Protein AF-A0A2L2Z0P5-F1 (afdb_monomer_lite)

Organism: Parasteatoda tepidariorum (NCBI:txid114398)

Sequence (77 aa):
GTLLSSPFEGYISDKYGRKPVIVGCNILALFSSVICAFSTSFLMFSITRFFIAVGASGAFNSAFVLLMEVASPSHRS

pLDDT: mean 72.06, std 9.96, range [42.78, 85.88]

InterPro domains:
  IPR011701 Major facilitator superfamily [PF07690] (2-77)
  IPR020846 Major facilitator superfamily domain [PS50850] (1-77)
  IPR036259 MFS transporter superfamily [G3DSA:1.20.1250.20] (1-77)
  IPR036259 MFS transporter superfamily [SSF103473] (1-76)

Foldseek 3Di:
DQVVLVVVLVVCCVPPPLPVSLVVLVVQLVVLVVQCVVDPDPVSVVVSVVSNVSSVSSNVVSVVVVVCVVVVVVPPD

Radius of gyration: 14.85 Å; chains: 1; bounding box: 34×20×46 Å

Structure (mmCIF, N/CA/C/O backbone):
data_AF-A0A2L2Z0P5-F1
#
_entry.id   AF-A0A2L2Z0P5-F1
#
loop_
_atom_site.group_PDB
_atom_site.id
_atom_site.type_symbol
_atom_site.label_atom_id
_atom_site.label_alt_id
_atom_site.label_comp_id
_atom_site.label_asym_id
_atom_site.label_entity_id
_atom_site.label_seq_id
_atom_site.pdbx_PDB_ins_code
_atom_site.Cartn_x
_atom_site.Cartn_y
_atom_site.Cartn_z
_atom_site.occupancy
_atom_site.B_iso_or_equiv
_atom_site.auth_seq_id
_atom_site.auth_comp_id
_atom_site.auth_asym_id
_atom_site.auth_atom_id
_atom_site.pdbx_PDB_model_num
ATOM 1 N N . GLY A 1 1 ? -0.249 9.755 8.577 1.00 57.84 1 GLY A N 1
ATOM 2 C CA . GLY A 1 1 ? -0.432 8.672 7.597 1.00 57.84 1 GLY A CA 1
ATOM 3 C C . GLY A 1 1 ? 0.532 8.860 6.470 1.00 57.84 1 GLY A C 1
ATOM 4 O O . GLY A 1 1 ? 1.598 8.268 6.472 1.00 57.84 1 GLY A O 1
ATOM 5 N N . THR A 1 2 ? 0.183 9.782 5.586 1.00 59.34 2 THR A N 1
ATOM 6 C CA . THR A 1 2 ? 0.894 10.125 4.349 1.00 59.34 2 THR A CA 1
ATOM 7 C C . THR A 1 2 ? 2.382 10.458 4.515 1.00 59.34 2 THR A C 1
ATOM 9 O O . THR A 1 2 ? 3.181 10.045 3.692 1.00 59.34 2 THR A O 1
ATOM 12 N N . LEU A 1 3 ? 2.799 11.115 5.604 1.00 63.31 3 LEU A N 1
ATOM 13 C CA . LEU A 1 3 ? 4.221 11.441 5.823 1.00 63.31 3 LEU A CA 1
ATOM 14 C C . LEU A 1 3 ? 5.126 10.213 6.036 1.00 63.31 3 LEU A C 1
ATOM 16 O O . LEU A 1 3 ? 6.304 10.267 5.700 1.00 63.31 3 LEU A O 1
ATOM 20 N N . LEU A 1 4 ? 4.589 9.116 6.584 1.00 61.78 4 LEU A N 1
ATOM 21 C CA . LEU A 1 4 ? 5.355 7.881 6.797 1.00 61.78 4 LEU A CA 1
ATOM 22 C C . LEU A 1 4 ? 5.375 6.988 5.551 1.00 61.78 4 LEU A C 1
ATOM 24 O O . LEU A 1 4 ? 6.268 6.153 5.430 1.00 61.78 4 LEU A O 1
ATOM 28 N N . SER A 1 5 ? 4.418 7.151 4.629 1.00 60.09 5 SER A N 1
ATOM 29 C CA . SER A 1 5 ? 4.361 6.322 3.421 1.00 60.09 5 SER A CA 1
ATOM 30 C C . SER A 1 5 ? 5.375 6.759 2.373 1.00 60.09 5 SER A C 1
ATOM 32 O O . SER A 1 5 ? 6.034 5.909 1.782 1.00 60.09 5 SER A O 1
ATOM 34 N N . SER A 1 6 ? 5.597 8.068 2.230 1.00 63.25 6 SER A N 1
ATOM 35 C CA . SER A 1 6 ? 6.497 8.645 1.228 1.00 63.25 6 SER A CA 1
ATOM 36 C C . SER A 1 6 ? 7.895 7.998 1.150 1.00 63.25 6 SER A C 1
ATOM 38 O O . SER A 1 6 ? 8.300 7.629 0.046 1.00 63.25 6 SER A O 1
ATOM 40 N N . PRO A 1 7 ? 8.654 7.806 2.254 1.00 63.56 7 PRO A N 1
ATOM 41 C CA . PRO A 1 7 ? 9.972 7.168 2.168 1.00 63.56 7 PRO A CA 1
ATOM 42 C C . PRO A 1 7 ? 9.900 5.657 1.896 1.00 63.56 7 PRO A C 1
ATOM 44 O O . PRO A 1 7 ? 10.785 5.107 1.241 1.00 63.56 7 PRO A O 1
ATOM 47 N N . PHE A 1 8 ? 8.854 4.976 2.373 1.00 65.19 8 PHE A N 1
ATOM 48 C CA . PHE A 1 8 ? 8.696 3.527 2.223 1.00 65.19 8 PHE A CA 1
ATOM 49 C C . PHE A 1 8 ? 8.330 3.148 0.782 1.00 65.19 8 PHE A C 1
ATOM 51 O O . PHE A 1 8 ? 8.878 2.205 0.214 1.00 65.19 8 PHE A O 1
ATOM 58 N N . GLU A 1 9 ? 7.454 3.937 0.164 1.00 63.62 9 GLU A N 1
ATOM 59 C CA . GLU A 1 9 ? 7.036 3.773 -1.227 1.00 63.62 9 GLU A CA 1
ATOM 60 C C . GLU A 1 9 ? 8.171 4.107 -2.195 1.00 63.62 9 GLU A C 1
ATOM 62 O O . GLU A 1 9 ? 8.373 3.378 -3.164 1.00 63.62 9 GLU A O 1
ATOM 67 N N . GLY A 1 10 ? 8.980 5.127 -1.885 1.00 59.25 10 GLY A N 1
ATOM 68 C CA . GLY A 1 10 ? 10.200 5.437 -2.632 1.00 59.25 10 GLY A CA 1
ATOM 69 C C . GLY A 1 10 ? 11.221 4.296 -2.598 1.00 59.25 10 GLY A C 1
ATOM 70 O O . GLY A 1 10 ? 11.709 3.884 -3.646 1.00 59.25 10 GLY A O 1
ATOM 71 N N . TYR A 1 11 ? 11.488 3.721 -1.419 1.00 64.12 11 TYR A N 1
ATOM 72 C CA . TYR A 1 11 ? 12.446 2.616 -1.274 1.00 64.12 11 TYR A CA 1
ATOM 73 C C . TYR A 1 11 ? 11.996 1.335 -1.995 1.00 64.12 11 TYR A C 1
ATOM 75 O O . TYR A 1 11 ? 12.809 0.623 -2.586 1.00 64.12 11 TYR A O 1
ATOM 83 N N . ILE A 1 12 ? 10.695 1.033 -1.970 1.00 60.91 12 ILE A N 1
ATOM 84 C CA . ILE A 1 12 ? 10.136 -0.146 -2.645 1.00 60.91 12 ILE A CA 1
ATOM 85 C C . ILE A 1 12 ? 10.050 0.071 -4.165 1.00 60.91 12 ILE A C 1
ATOM 87 O O . ILE A 1 12 ? 10.334 -0.863 -4.919 1.00 60.91 12 ILE A O 1
ATOM 91 N N . SER A 1 13 ? 9.730 1.291 -4.617 1.00 56.88 13 SER A N 1
ATOM 92 C CA . SER A 1 13 ? 9.698 1.686 -6.038 1.00 56.88 13 SER A CA 1
ATOM 93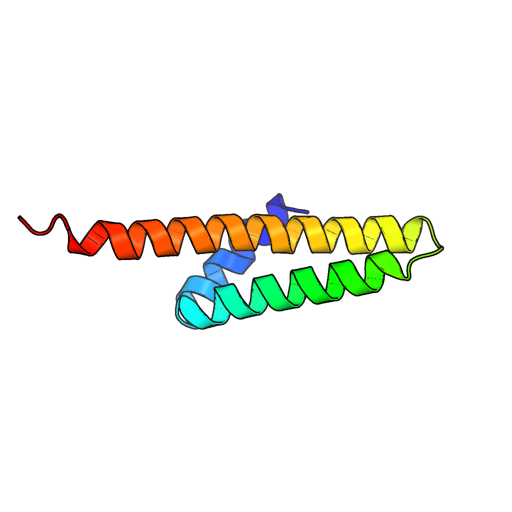 C C . SER A 1 13 ? 11.054 1.528 -6.717 1.00 56.88 13 SER A C 1
ATOM 95 O O . SER A 1 13 ? 11.129 1.008 -7.833 1.00 56.88 13 SER A O 1
ATOM 97 N N . ASP A 1 14 ? 12.127 1.881 -6.010 1.00 63.25 14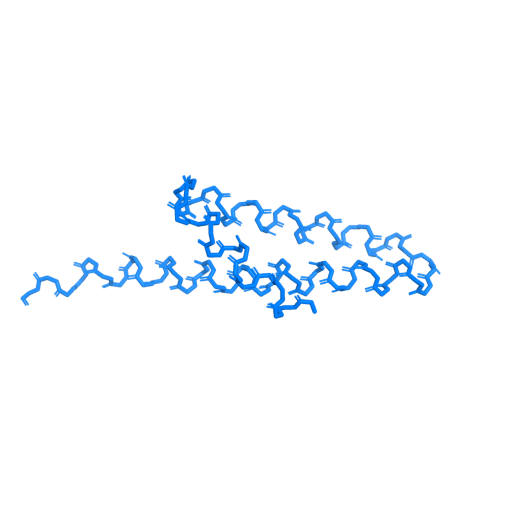 ASP A N 1
ATOM 98 C CA . ASP A 1 14 ? 13.488 1.757 -6.530 1.00 63.25 14 ASP A CA 1
ATOM 99 C C . ASP A 1 14 ? 13.948 0.291 -6.629 1.00 63.25 14 ASP A C 1
ATOM 101 O O . ASP A 1 14 ? 14.706 -0.075 -7.525 1.00 63.25 14 ASP A O 1
ATOM 105 N N . LYS 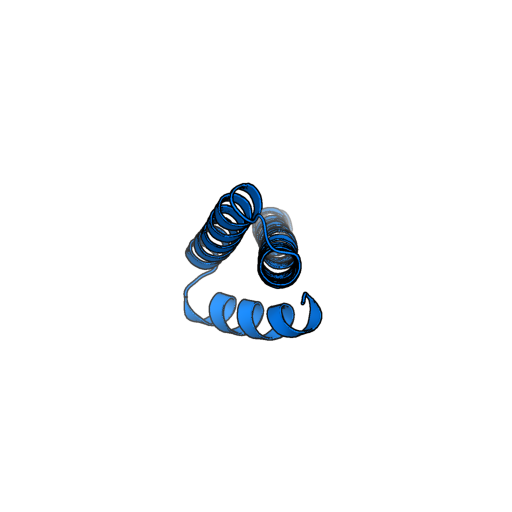A 1 15 ? 13.452 -0.586 -5.741 1.00 62.47 15 LYS A N 1
ATOM 106 C CA . LYS A 1 15 ? 13.965 -1.959 -5.596 1.00 62.47 15 LYS A CA 1
ATOM 107 C C . LYS A 1 15 ? 13.197 -3.029 -6.382 1.00 62.47 15 LYS A C 1
ATOM 109 O O . LYS A 1 15 ? 13.801 -4.022 -6.777 1.00 62.47 15 LYS A O 1
ATOM 114 N N . TYR A 1 16 ? 11.889 -2.863 -6.597 1.00 58.56 16 TYR A N 1
ATOM 115 C CA . TYR A 1 16 ? 11.028 -3.894 -7.212 1.00 58.56 16 TYR A CA 1
ATOM 116 C C . TYR A 1 16 ? 10.602 -3.597 -8.658 1.00 58.56 16 TYR A C 1
ATOM 118 O O . TYR A 1 16 ? 9.919 -4.410 -9.282 1.00 58.56 16 TYR A O 1
ATOM 126 N N . GLY A 1 17 ? 11.022 -2.460 -9.215 1.00 60.88 17 GLY A N 1
ATOM 127 C CA . GLY A 1 17 ? 10.558 -1.990 -10.515 1.00 60.88 17 GLY A CA 1
ATOM 128 C C . GLY A 1 17 ? 9.195 -1.304 -10.403 1.00 60.88 17 GLY A C 1
ATOM 129 O O . GLY A 1 17 ? 8.329 -1.684 -9.618 1.00 60.88 17 GLY A O 1
ATOM 130 N N . ARG A 1 18 ? 8.998 -0.255 -11.202 1.00 60.84 18 ARG A N 1
ATOM 131 C CA . ARG A 1 18 ? 7.923 0.725 -10.986 1.00 60.84 18 ARG A CA 1
ATOM 132 C C . ARG A 1 18 ? 6.502 0.164 -11.091 1.00 60.84 18 ARG A C 1
ATOM 134 O O . ARG A 1 18 ? 5.636 0.635 -10.374 1.00 60.84 18 ARG A O 1
ATOM 141 N N . LYS A 1 19 ? 6.243 -0.852 -11.927 1.00 64.50 19 LYS A N 1
ATOM 142 C CA . LYS A 1 19 ? 4.894 -1.423 -12.166 1.00 64.50 19 LYS A CA 1
ATOM 143 C C . LYS A 1 19 ? 4.281 -2.194 -10.975 1.00 64.50 19 LYS A C 1
ATOM 145 O O . LYS A 1 19 ? 3.129 -1.913 -10.646 1.00 64.50 19 LYS A O 1
ATOM 150 N N . PRO A 1 20 ? 4.973 -3.152 -10.323 1.00 67.88 20 PRO A N 1
ATOM 151 C CA . PRO A 1 20 ? 4.402 -3.905 -9.198 1.00 67.88 20 PRO A CA 1
ATOM 152 C C . PRO A 1 20 ? 4.098 -3.048 -7.964 1.00 67.88 20 PRO A C 1
ATOM 154 O O . PRO A 1 20 ? 3.170 -3.367 -7.224 1.00 67.88 20 PRO A O 1
ATOM 157 N N . VAL A 1 21 ? 4.810 -1.937 -7.760 1.00 69.81 21 VAL A N 1
ATOM 158 C CA . VAL A 1 21 ? 4.569 -1.036 -6.619 1.00 69.81 21 VAL A CA 1
ATOM 159 C C . VAL A 1 21 ? 3.212 -0.345 -6.723 1.00 69.81 21 VAL A C 1
ATOM 161 O O . VAL A 1 21 ? 2.467 -0.304 -5.748 1.00 69.81 21 VAL A O 1
ATOM 164 N N . ILE A 1 22 ? 2.826 0.080 -7.927 1.00 69.12 22 ILE A N 1
ATOM 165 C CA . ILE A 1 22 ? 1.516 0.705 -8.189 1.00 69.12 22 ILE A CA 1
ATOM 166 C C . ILE A 1 22 ? 0.379 -0.261 -7.864 1.00 69.12 22 ILE A C 1
ATOM 168 O O . ILE A 1 22 ? -0.629 0.122 -7.266 1.00 69.12 22 ILE A O 1
ATOM 172 N N . VAL A 1 23 ? 0.549 -1.524 -8.260 1.00 73.38 23 VAL A N 1
ATOM 173 C CA . VAL A 1 23 ? -0.425 -2.588 -8.007 1.00 73.38 23 VAL A CA 1
ATOM 174 C C . VAL A 1 23 ? -0.486 -2.896 -6.509 1.00 73.38 23 VAL A C 1
ATOM 176 O O . VAL A 1 23 ? -1.579 -2.973 -5.957 1.00 73.38 23 VAL A O 1
ATOM 179 N N . GLY A 1 24 ? 0.659 -2.971 -5.824 1.00 75.19 24 GLY A N 1
ATOM 180 C CA . GLY A 1 24 ? 0.732 -3.181 -4.376 1.00 75.19 24 GLY A CA 1
ATOM 181 C C . GLY A 1 24 ? 0.028 -2.087 -3.565 1.00 75.19 24 GLY A C 1
ATOM 182 O O . GLY A 1 24 ? -0.795 -2.402 -2.704 1.00 75.19 24 GLY A O 1
ATOM 183 N N . CYS A 1 25 ? 0.275 -0.810 -3.876 1.00 74.12 25 CYS A N 1
ATOM 184 C CA . CYS A 1 25 ? -0.367 0.312 -3.182 1.00 74.12 25 CYS A CA 1
ATOM 185 C C . CYS A 1 25 ? -1.881 0.359 -3.436 1.00 74.12 25 CYS A C 1
ATOM 187 O O . CYS A 1 25 ? -2.653 0.595 -2.505 1.00 74.12 25 CYS A O 1
ATOM 189 N N . ASN A 1 26 ? -2.326 0.064 -4.665 1.00 76.00 26 ASN A N 1
ATOM 190 C CA . ASN A 1 26 ? -3.754 -0.025 -4.982 1.00 76.00 26 ASN A CA 1
ATOM 191 C C . ASN A 1 26 ? -4.444 -1.188 -4.261 1.00 76.00 26 ASN A C 1
ATOM 193 O O . ASN A 1 26 ? -5.543 -1.010 -3.738 1.00 76.00 26 ASN A O 1
ATOM 197 N N . ILE A 1 27 ? -3.805 -2.359 -4.183 1.00 80.50 27 ILE A N 1
ATOM 198 C CA . ILE A 1 27 ? -4.346 -3.508 -3.445 1.00 80.50 27 ILE A CA 1
ATOM 199 C C . ILE A 1 27 ? -4.473 -3.166 -1.959 1.00 80.50 27 ILE A C 1
ATOM 201 O O . ILE A 1 27 ? -5.521 -3.422 -1.370 1.00 80.50 27 ILE A O 1
ATOM 205 N N . LEU A 1 28 ? -3.453 -2.541 -1.363 1.00 80.56 28 LEU A N 1
ATOM 206 C CA . LEU A 1 28 ? -3.479 -2.134 0.043 1.00 80.56 28 LEU A CA 1
ATOM 207 C C . LEU A 1 28 ? -4.600 -1.118 0.321 1.00 80.56 28 LEU A C 1
ATOM 209 O O . LEU A 1 28 ? -5.315 -1.241 1.320 1.00 80.56 28 LEU A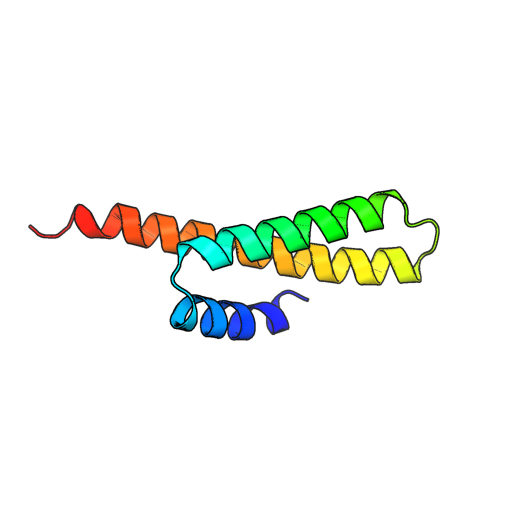 O 1
ATOM 213 N N . ALA A 1 29 ? -4.787 -0.142 -0.572 1.00 79.81 29 ALA A N 1
ATOM 214 C CA . ALA A 1 29 ? -5.858 0.846 -0.475 1.00 79.81 29 ALA A CA 1
ATOM 215 C C . ALA A 1 29 ? -7.249 0.201 -0.602 1.00 79.81 29 ALA A C 1
ATOM 217 O O . ALA A 1 29 ? -8.134 0.496 0.203 1.00 79.81 29 ALA A O 1
ATOM 218 N N . LEU A 1 30 ? -7.432 -0.712 -1.564 1.00 82.50 30 LEU A N 1
ATOM 219 C CA . LEU A 1 30 ? -8.682 -1.452 -1.758 1.00 82.50 30 LEU A CA 1
ATOM 220 C C . LEU A 1 30 ? -9.018 -2.313 -0.542 1.00 82.50 30 LEU A C 1
ATOM 222 O O . LEU A 1 30 ? -10.127 -2.219 -0.023 1.00 82.50 30 LEU A O 1
ATOM 226 N N . PHE A 1 31 ? -8.057 -3.088 -0.037 1.00 84.00 31 PHE A N 1
ATOM 227 C CA . PHE A 1 31 ? -8.251 -3.907 1.161 1.00 84.00 31 PHE A CA 1
ATOM 228 C C . PHE A 1 31 ? -8.649 -3.053 2.364 1.00 84.00 31 PHE A C 1
ATOM 230 O O . PHE A 1 31 ? -9.610 -3.362 3.066 1.00 84.00 31 PHE A O 1
ATOM 237 N N . SER A 1 32 ? -7.951 -1.936 2.568 1.00 83.62 32 SER A N 1
ATOM 238 C CA . SER A 1 32 ? -8.231 -1.024 3.678 1.00 83.62 32 SER A CA 1
ATOM 239 C C . SER A 1 32 ? -9.610 -0.367 3.548 1.00 83.62 32 SER A C 1
ATOM 241 O O . SER A 1 32 ? -10.292 -0.182 4.553 1.00 83.62 32 SER A O 1
ATOM 243 N N . SER A 1 33 ? -10.050 -0.066 2.321 1.00 81.88 33 SER A N 1
ATOM 244 C CA . SER A 1 33 ? -11.387 0.461 2.020 1.00 81.88 33 SER A CA 1
ATOM 245 C C . SER A 1 33 ? -12.495 -0.554 2.312 1.00 81.88 33 SER A C 1
ATOM 247 O O . SER A 1 33 ? -13.486 -0.216 2.959 1.00 81.88 33 SER A O 1
ATOM 249 N N . VAL A 1 34 ? -12.304 -1.820 1.926 1.00 85.88 34 VAL A N 1
ATOM 250 C CA . VAL A 1 34 ? -13.259 -2.902 2.219 1.00 85.88 34 VAL A CA 1
ATOM 251 C C . VAL A 1 34 ? -13.372 -3.136 3.726 1.00 85.88 34 VAL A C 1
ATOM 253 O O . VAL A 1 34 ? -14.478 -3.224 4.254 1.00 85.88 34 VAL A O 1
ATOM 256 N N . ILE A 1 35 ? -12.246 -3.159 4.446 1.00 82.75 35 ILE A N 1
ATOM 257 C CA . ILE A 1 35 ? -12.243 -3.298 5.911 1.00 82.75 35 ILE A CA 1
ATOM 258 C C . ILE A 1 35 ? -12.906 -2.078 6.572 1.00 82.75 35 ILE A C 1
ATOM 260 O O . ILE A 1 35 ? -13.636 -2.231 7.549 1.00 82.75 35 ILE A O 1
ATOM 264 N N . CYS A 1 36 ? -12.713 -0.873 6.025 1.00 80.94 36 CYS A N 1
ATOM 265 C CA . CYS A 1 36 ? -13.392 0.333 6.500 1.00 80.94 36 CYS A CA 1
ATOM 266 C C . CYS A 1 36 ? -14.915 0.251 6.316 1.00 80.94 36 CYS A C 1
ATOM 268 O O . CYS A 1 36 ? -15.645 0.718 7.187 1.00 80.94 36 CYS A O 1
ATOM 270 N N . ALA A 1 37 ? -15.404 -0.345 5.224 1.00 80.81 37 ALA A N 1
ATOM 271 C CA . ALA A 1 37 ? -16.839 -0.496 4.970 1.00 80.81 37 ALA A CA 1
ATOM 272 C C . ALA A 1 37 ? -17.532 -1.417 5.992 1.00 80.81 37 ALA A C 1
ATOM 274 O O . ALA A 1 37 ? -18.700 -1.213 6.309 1.00 80.81 37 ALA A O 1
ATOM 275 N N . PHE A 1 38 ? -16.802 -2.389 6.546 1.00 83.06 38 PHE A N 1
ATOM 276 C CA . PHE A 1 38 ? -17.277 -3.289 7.606 1.00 83.06 38 PHE A CA 1
ATOM 277 C C . PHE A 1 38 ? -16.959 -2.796 9.028 1.00 83.06 38 PHE A C 1
ATOM 279 O O . PHE A 1 38 ? -17.267 -3.475 10.008 1.00 83.06 38 PHE A O 1
ATOM 286 N N . SER A 1 39 ? -16.329 -1.628 9.171 1.00 76.38 39 SER A N 1
ATOM 287 C CA . SER A 1 39 ? -15.882 -1.125 10.466 1.00 76.38 39 SER A CA 1
ATOM 288 C C . SER A 1 39 ? -17.015 -0.444 11.240 1.00 76.38 39 SER A C 1
ATOM 290 O O . SER A 1 39 ? -17.331 0.717 10.995 1.00 76.38 39 SER A O 1
ATOM 292 N N . THR A 1 40 ? -17.538 -1.118 12.265 1.00 75.81 40 THR A N 1
ATOM 293 C CA . THR A 1 40 ? -18.550 -0.562 13.193 1.00 75.81 40 THR A CA 1
ATOM 294 C C . THR A 1 40 ? -17.936 0.198 14.384 1.00 75.81 40 THR A C 1
ATOM 296 O O . THR A 1 40 ? -18.632 0.926 15.086 1.00 75.81 40 THR A O 1
ATOM 299 N N . SER A 1 41 ? -16.622 0.071 14.617 1.00 81.50 41 SER A N 1
ATOM 300 C CA . SER A 1 41 ? -15.919 0.688 15.758 1.00 81.50 41 SER A CA 1
ATOM 301 C C . SER A 1 41 ? -15.105 1.925 15.366 1.00 81.50 41 SER A C 1
ATOM 303 O O . SER A 1 41 ? -14.382 1.914 14.371 1.00 81.50 41 SER A O 1
ATOM 305 N N . PHE A 1 42 ? -15.126 2.965 16.209 1.00 80.38 42 PHE A N 1
ATOM 306 C CA . PHE A 1 42 ? -14.416 4.236 15.974 1.00 80.38 42 PHE A CA 1
ATOM 307 C C . PHE A 1 42 ? -12.891 4.071 15.812 1.00 80.38 42 PHE A C 1
ATOM 309 O O . PHE A 1 42 ? -12.271 4.702 14.952 1.00 80.38 42 PHE A O 1
ATOM 316 N N . LEU A 1 43 ? -12.279 3.176 16.598 1.00 82.56 43 LEU A N 1
ATOM 317 C CA . LEU A 1 43 ? -10.851 2.850 16.482 1.00 82.56 43 LEU A CA 1
ATOM 318 C C . LEU A 1 43 ? -10.525 2.156 15.156 1.00 82.56 43 LEU A C 1
ATOM 320 O O . LEU A 1 43 ? -9.558 2.515 14.488 1.00 82.56 43 LEU A O 1
ATOM 324 N N . MET A 1 44 ? -11.355 1.196 14.753 1.00 80.19 44 MET A N 1
ATOM 325 C CA . MET A 1 44 ? -11.168 0.452 13.509 1.00 80.19 44 MET A CA 1
ATOM 326 C C . MET A 1 44 ? -11.341 1.363 12.288 1.00 80.19 44 MET A C 1
ATOM 328 O O . MET A 1 44 ? -10.567 1.260 11.334 1.00 80.19 44 MET A O 1
ATOM 332 N N . PHE A 1 45 ? -12.249 2.339 12.375 1.00 81.06 45 PHE A N 1
ATOM 333 C CA . PHE A 1 45 ? -12.426 3.375 11.363 1.00 81.06 45 PHE A CA 1
ATOM 334 C C . PHE A 1 45 ? -11.201 4.296 11.279 1.00 81.06 45 PHE A C 1
ATOM 336 O O . PHE A 1 45 ? -10.701 4.554 10.189 1.00 81.06 45 PHE A O 1
ATOM 343 N N . SER A 1 46 ? -10.644 4.738 12.413 1.00 83.81 46 SER A N 1
ATOM 344 C CA . SER A 1 46 ? -9.439 5.587 12.418 1.00 83.81 46 SER A CA 1
ATOM 345 C C . SER A 1 46 ? -8.211 4.885 11.828 1.00 83.81 46 SER A C 1
ATOM 347 O O . SER A 1 46 ? -7.475 5.485 11.041 1.00 83.81 46 SER A O 1
ATOM 349 N N . ILE A 1 47 ? -7.999 3.607 12.162 1.00 84.19 47 ILE A N 1
ATOM 350 C CA . ILE A 1 47 ? -6.852 2.828 11.669 1.00 84.19 47 ILE A CA 1
ATOM 351 C C . ILE A 1 47 ? -6.980 2.566 10.163 1.00 84.19 47 ILE A C 1
ATOM 353 O O . ILE A 1 47 ? -6.036 2.813 9.411 1.00 84.19 47 ILE A O 1
ATOM 357 N N . THR A 1 48 ? -8.151 2.124 9.696 1.00 83.19 48 THR A N 1
ATOM 358 C CA . THR A 1 48 ? -8.378 1.899 8.258 1.00 83.19 48 THR A CA 1
ATOM 359 C C . THR A 1 48 ? -8.302 3.197 7.463 1.00 83.19 48 THR A C 1
ATOM 361 O O . THR A 1 48 ? -7.692 3.211 6.396 1.00 83.19 48 THR A O 1
ATOM 364 N N . ARG A 1 49 ? -8.804 4.320 7.995 1.00 82.38 49 ARG A N 1
ATOM 365 C CA . ARG A 1 49 ? -8.668 5.639 7.356 1.00 82.38 49 ARG A CA 1
ATOM 366 C C . ARG A 1 49 ? -7.209 6.059 7.194 1.00 82.38 49 ARG A C 1
ATOM 368 O O . ARG A 1 49 ? -6.853 6.628 6.163 1.00 82.38 49 ARG A O 1
ATOM 375 N N . PHE A 1 50 ? -6.361 5.763 8.177 1.00 82.81 50 PHE A N 1
ATOM 376 C CA . PHE A 1 50 ? -4.928 6.040 8.094 1.00 82.81 50 PHE A CA 1
ATOM 377 C C . PHE A 1 50 ? -4.259 5.228 6.980 1.00 82.81 50 PHE A C 1
ATOM 379 O O . PHE A 1 50 ? -3.497 5.792 6.196 1.00 82.81 50 PHE A O 1
ATOM 386 N N . PHE A 1 51 ? -4.581 3.937 6.870 1.00 80.81 51 PHE A N 1
ATOM 387 C CA . PHE A 1 51 ? -4.065 3.059 5.814 1.00 80.81 51 PHE A CA 1
ATOM 388 C C . PHE A 1 51 ? -4.588 3.424 4.419 1.00 80.81 51 PHE A C 1
ATOM 390 O O . PHE A 1 51 ? -3.817 3.439 3.463 1.00 80.81 51 PHE A O 1
ATOM 397 N N . ILE A 1 52 ? -5.866 3.794 4.300 1.00 83.06 52 ILE A N 1
ATOM 398 C CA . ILE A 1 52 ? -6.442 4.324 3.055 1.00 83.06 52 ILE A CA 1
ATOM 399 C C . ILE A 1 52 ? -5.710 5.600 2.638 1.00 83.06 52 ILE A C 1
ATOM 401 O O . ILE A 1 52 ? -5.345 5.734 1.476 1.00 83.06 52 ILE A O 1
ATOM 405 N N . ALA A 1 53 ? -5.465 6.526 3.571 1.00 81.75 53 ALA A N 1
ATOM 406 C CA . ALA A 1 53 ? -4.750 7.766 3.274 1.00 81.75 53 ALA A CA 1
ATOM 407 C C . ALA A 1 53 ? -3.309 7.502 2.806 1.00 81.75 53 ALA A C 1
ATOM 409 O O . ALA A 1 53 ? -2.832 8.164 1.888 1.00 81.75 53 ALA A O 1
ATOM 410 N N . VAL A 1 54 ? -2.639 6.516 3.409 1.00 79.69 54 VAL A N 1
ATOM 411 C CA . VAL A 1 54 ? -1.315 6.037 2.986 1.00 79.69 54 VAL A CA 1
ATOM 412 C C . VAL A 1 54 ? -1.365 5.481 1.559 1.00 79.69 54 VAL A C 1
ATOM 414 O O . VAL A 1 54 ? -0.664 5.993 0.692 1.00 79.69 54 VAL A O 1
ATOM 417 N N . GLY A 1 55 ? -2.244 4.514 1.278 1.00 75.81 55 GLY A N 1
ATOM 418 C CA . GLY A 1 55 ? -2.348 3.903 -0.053 1.00 75.81 55 GLY A CA 1
ATOM 419 C C . GLY A 1 55 ? -2.807 4.875 -1.149 1.00 75.81 55 GLY A C 1
ATOM 420 O O . GLY A 1 55 ? -2.327 4.804 -2.278 1.00 75.81 55 GLY A O 1
ATOM 421 N N . ALA A 1 56 ? -3.685 5.829 -0.823 1.00 78.75 56 ALA A N 1
ATOM 422 C CA . ALA A 1 56 ? -4.141 6.860 -1.756 1.00 78.75 56 ALA A CA 1
ATOM 423 C C . ALA A 1 56 ? -3.019 7.842 -2.135 1.00 78.75 56 ALA A C 1
ATOM 425 O O . ALA A 1 56 ? -2.868 8.179 -3.309 1.00 78.75 56 ALA A O 1
ATOM 426 N N . SER A 1 57 ? -2.203 8.272 -1.165 1.00 79.06 57 SER A N 1
ATOM 427 C CA . SER A 1 57 ? -1.030 9.117 -1.430 1.00 79.06 57 SER A CA 1
ATOM 428 C C . SER A 1 57 ? 0.000 8.385 -2.299 1.00 79.06 57 SER A C 1
ATOM 430 O O . SER A 1 57 ? 0.564 8.968 -3.226 1.00 79.06 57 SER A O 1
ATOM 432 N N . GLY A 1 58 ? 0.169 7.087 -2.055 1.00 71.81 58 GLY A N 1
ATOM 433 C CA . GLY A 1 58 ? 0.969 6.177 -2.863 1.00 71.81 58 GLY A CA 1
ATOM 434 C C . GLY A 1 58 ? 0.549 6.047 -4.312 1.00 71.81 58 GLY A C 1
ATOM 435 O O . GLY A 1 58 ? 1.374 6.109 -5.227 1.00 71.81 58 GLY A O 1
ATOM 436 N N . ALA A 1 59 ? -0.758 5.905 -4.529 1.00 74.00 59 ALA A N 1
ATOM 437 C CA . ALA A 1 59 ? -1.345 5.855 -5.860 1.00 74.00 59 ALA A CA 1
ATOM 438 C C . ALA A 1 59 ? -1.105 7.165 -6.628 1.00 74.00 59 ALA A C 1
ATOM 440 O O . ALA A 1 59 ? -0.745 7.117 -7.803 1.00 74.00 59 ALA A O 1
ATOM 441 N N . PHE A 1 60 ? -1.217 8.323 -5.963 1.00 76.06 60 PHE A N 1
ATOM 442 C CA . PHE A 1 60 ? -0.892 9.625 -6.557 1.00 76.06 60 PHE A CA 1
ATOM 443 C C . PHE A 1 60 ? 0.586 9.743 -6.941 1.00 76.06 60 PHE A C 1
ATOM 445 O O . PHE A 1 60 ? 0.896 10.165 -8.055 1.00 76.06 60 PHE A O 1
ATOM 452 N N . ASN A 1 61 ? 1.502 9.352 -6.050 1.00 71.62 61 ASN A N 1
ATOM 453 C CA . ASN A 1 61 ? 2.936 9.390 -6.340 1.00 71.62 61 ASN A CA 1
ATOM 454 C C . ASN A 1 61 ? 3.300 8.441 -7.493 1.00 71.62 61 ASN A C 1
ATOM 456 O O . ASN A 1 61 ? 3.984 8.838 -8.434 1.00 71.62 61 ASN A O 1
ATOM 460 N N . SER A 1 62 ? 2.751 7.227 -7.474 1.00 70.31 62 SER A N 1
ATOM 461 C CA . SER A 1 62 ? 2.919 6.232 -8.534 1.00 70.31 62 SER A CA 1
ATOM 462 C C . SER A 1 62 ? 2.388 6.725 -9.880 1.00 70.31 62 SER A C 1
ATOM 464 O O . SER A 1 62 ? 3.066 6.577 -10.894 1.00 70.31 62 SER A O 1
ATOM 466 N N . ALA A 1 63 ? 1.204 7.347 -9.899 1.00 76.19 63 ALA A N 1
ATOM 467 C CA . ALA A 1 63 ? 0.625 7.934 -11.102 1.00 76.19 63 ALA A CA 1
ATOM 468 C C . ALA A 1 63 ? 1.504 9.060 -11.657 1.00 76.19 63 ALA A C 1
ATOM 470 O O . ALA A 1 63 ? 1.738 9.098 -12.860 1.00 76.19 63 ALA A O 1
ATOM 471 N N . PHE 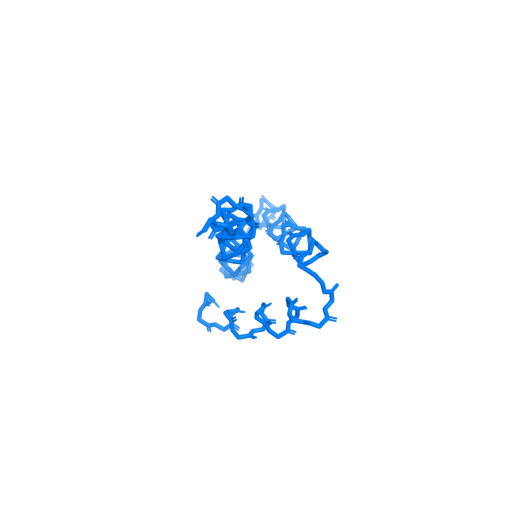A 1 64 ? 2.041 9.927 -10.791 1.00 76.94 64 PHE A N 1
ATOM 472 C CA . PHE A 1 64 ? 2.952 11.003 -11.184 1.00 76.94 64 PHE A CA 1
ATOM 473 C C . PHE A 1 64 ? 4.263 10.467 -11.775 1.00 76.94 64 PHE A C 1
ATOM 475 O O . PHE A 1 64 ? 4.721 10.959 -12.803 1.00 76.94 64 PHE A O 1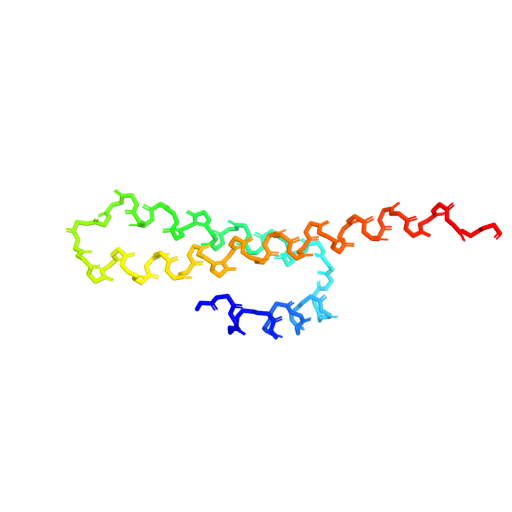
ATOM 482 N N . VAL A 1 65 ? 4.842 9.420 -11.180 1.00 75.25 65 VAL A N 1
ATOM 483 C CA . VAL A 1 65 ? 6.050 8.755 -11.696 1.00 75.25 65 VAL A CA 1
ATOM 484 C C . VAL A 1 65 ? 5.791 8.108 -13.059 1.00 75.25 65 VAL A C 1
ATOM 486 O O . VAL A 1 65 ? 6.604 8.275 -13.966 1.00 75.25 65 VAL A O 1
ATOM 489 N N . LEU A 1 66 ? 4.655 7.425 -13.232 1.00 74.38 66 LEU A N 1
ATOM 490 C CA . LEU A 1 66 ? 4.232 6.857 -14.519 1.00 74.38 66 LEU A CA 1
ATOM 491 C C . LEU A 1 66 ? 4.065 7.951 -15.578 1.00 74.38 66 LEU A C 1
ATOM 493 O O . LEU A 1 66 ? 4.528 7.799 -16.703 1.00 74.38 66 LEU A O 1
ATOM 497 N N . LEU A 1 67 ? 3.449 9.074 -15.201 1.00 77.94 67 LEU A N 1
ATOM 498 C CA . LEU A 1 67 ? 3.300 10.254 -16.050 1.00 77.94 67 LEU A CA 1
ATOM 499 C C . LEU A 1 67 ? 4.661 10.798 -16.485 1.00 77.94 67 LEU A C 1
ATOM 501 O O . LEU A 1 67 ? 4.865 11.047 -17.666 1.00 77.94 67 LEU A O 1
ATOM 505 N N . MET A 1 68 ? 5.609 10.920 -15.556 1.00 74.69 68 MET A N 1
ATOM 506 C CA . MET A 1 68 ? 6.978 11.353 -15.844 1.00 74.69 68 MET A CA 1
ATOM 507 C C . MET A 1 68 ? 7.728 10.366 -16.743 1.00 74.69 68 MET A C 1
ATOM 509 O O . MET A 1 68 ? 8.515 10.779 -17.592 1.00 74.69 68 MET A O 1
ATOM 513 N N . GLU A 1 69 ? 7.481 9.067 -16.593 1.00 75.75 69 GLU A N 1
ATOM 514 C CA . GLU A 1 69 ? 8.085 8.012 -17.412 1.00 75.75 69 GLU A CA 1
ATOM 515 C C . GLU A 1 69 ? 7.483 7.938 -18.819 1.00 75.75 69 GLU A C 1
ATOM 517 O O . GLU A 1 69 ? 8.200 7.620 -19.761 1.00 75.75 69 GLU A O 1
ATOM 522 N N . VAL A 1 70 ? 6.199 8.279 -18.971 1.00 72.31 70 VAL A N 1
ATOM 523 C CA . VAL A 1 70 ? 5.493 8.411 -20.259 1.00 72.31 70 VAL A CA 1
ATOM 524 C C . VAL A 1 70 ? 5.766 9.759 -20.931 1.00 72.31 70 VAL A C 1
ATOM 526 O O . VAL A 1 70 ? 5.737 9.840 -22.156 1.00 72.31 70 VAL A O 1
ATOM 529 N N . ALA A 1 71 ? 6.058 10.812 -20.167 1.00 70.12 71 ALA A N 1
ATOM 530 C CA . ALA A 1 71 ? 6.436 12.126 -20.688 1.00 70.12 71 ALA A CA 1
ATOM 531 C C . ALA A 1 71 ? 7.924 12.196 -21.087 1.00 70.12 71 ALA A C 1
ATOM 533 O O . ALA A 1 71 ? 8.268 12.843 -22.078 1.00 70.12 71 ALA A O 1
ATOM 534 N N . SER A 1 72 ? 8.805 11.483 -20.375 1.00 58.84 72 SER A N 1
ATOM 535 C CA . SER A 1 72 ? 10.248 11.391 -20.672 1.00 58.84 72 SER A CA 1
ATOM 536 C C . SER A 1 72 ? 10.648 10.844 -22.057 1.00 58.84 72 SER A C 1
ATOM 538 O O . SER A 1 72 ? 11.695 11.266 -22.548 1.00 58.84 72 SER A O 1
ATOM 540 N N . PRO A 1 73 ? 9.903 9.959 -22.754 1.00 58.50 73 PRO A N 1
ATOM 541 C CA . PRO A 1 73 ? 10.275 9.498 -24.087 1.00 58.50 73 PRO A CA 1
ATOM 542 C C . PRO A 1 73 ? 10.103 10.594 -25.146 1.00 58.50 73 PRO A C 1
ATOM 544 O O . PRO A 1 73 ? 10.741 10.519 -26.189 1.00 58.50 73 PRO A O 1
ATOM 547 N N . SER A 1 74 ? 9.271 11.616 -24.893 1.00 54.41 74 SER A N 1
ATOM 548 C CA . SER A 1 74 ? 8.922 12.632 -25.900 1.00 54.41 74 SER A CA 1
ATOM 549 C C . SER A 1 74 ? 9.875 13.836 -25.952 1.00 54.41 74 SER A C 1
ATOM 551 O O . SER A 1 74 ? 9.674 14.708 -26.786 1.00 54.41 74 SER A O 1
ATOM 553 N N . HIS A 1 75 ? 10.916 13.893 -25.108 1.00 53.84 75 HIS A N 1
ATOM 554 C CA . HIS A 1 75 ? 11.888 15.006 -25.067 1.00 53.84 75 HIS A CA 1
ATOM 555 C C . HIS A 1 75 ? 13.351 14.581 -25.305 1.00 53.84 75 HIS A C 1
ATOM 557 O O . HIS A 1 75 ? 14.278 15.273 -24.895 1.00 53.84 75 HIS A O 1
ATOM 563 N N . ARG A 1 76 ? 13.592 13.462 -26.002 1.00 48.12 76 ARG A N 1
ATOM 564 C CA . ARG A 1 76 ? 14.902 13.185 -26.628 1.00 48.12 76 ARG A CA 1
ATOM 565 C C . ARG A 1 76 ? 14.964 13.786 -28.045 1.00 48.12 76 ARG A C 1
ATOM 567 O O . ARG A 1 76 ? 15.155 13.059 -29.016 1.00 48.12 76 ARG A O 1
ATOM 574 N N . SER A 1 77 ? 14.769 15.102 -28.144 1.00 42.78 77 SER A N 1
ATOM 575 C CA . SER A 1 77 ? 15.119 15.918 -29.319 1.00 42.78 77 SER A CA 1
ATOM 576 C C . SER A 1 77 ? 16.353 16.748 -29.013 1.00 42.78 77 SER A C 1
ATOM 578 O O . SER A 1 77 ? 16.288 17.462 -27.986 1.00 42.78 77 SER A O 1
#

Secondary structure (DSSP, 8-state):
-HHHHHHHHHHHHHHH-HHHHHHHHHHHHHHHHHHHHT--SHHHHHHHHHHHHHHHHHHHHHHHHHHHHHHGGGG--